Protein AF-A0A2A5M3K8-F1 (afdb_monomer_lite)

pLDDT: mean 77.98, std 19.23, range [29.77, 98.12]

Foldseek 3Di:
DDPPDPPDDDDDQDKDKDKDKDKDFDPDPLQAGKMKMKMKIKIFQPKDAADQDFDQPDPVRDGDRDDDPRRIHRQFMKMKIKIKMWHACGSVFRKIKMKMKMKMATDDRDDDQVVLVVCVVVQQHSSHDDRDIKMKMKMKMKGDPDPVDIDMDIDIDIDCNHPPPNDPGD

Secondary structure (DSSP, 8-state):
-----SSTT--S-PPEEEEEEEEE----TTS-EEEEEEEEEEEES-EEE-----EE-STT--EE--S-TT-EEE--EEEEEEEEEEEESGGGSSEEEEEEEEEEEEE-----HHHHHHHHHTT-TT-----SEEEEEEEEEEEESSSS-EEEEEEEEE-TT-TTTS----

Radius of gyration: 23.03 Å; chains: 1; bounding box: 47×40×70 Å

Sequence (170 aa):
GKVRDWMSDQKDADANLYYAAVEGELPIEGMGDNLILFNIAYLSDFALPLNNGPIALSPSGVGTTILDDDGVVNLGDLTIANLHFENYKAFGTNFNYFLSLGYSHGNNNQLSSTLSAILKSQGYGDGKFNEEDGYAVHVGGRYDFTKALKVGYEFFWGSRYWYTMSRPSI

Structure (mmCIF, N/CA/C/O backbone):
data_AF-A0A2A5M3K8-F1
#
_entry.id   AF-A0A2A5M3K8-F1
#
loop_
_atom_site.group_PDB
_atom_site.id
_atom_site.type_symbol
_atom_site.label_atom_id
_atom_site.label_alt_id
_atom_site.label_comp_id
_atom_site.label_asym_id
_atom_site.label_entity_id
_atom_site.label_seq_id
_atom_site.pdbx_PDB_ins_code
_atom_site.Cartn_x
_atom_site.Cartn_y
_atom_site.Cartn_z
_atom_site.occupancy
_atom_site.B_iso_or_equiv
_atom_site.auth_seq_id
_atom_site.auth_comp_id
_atom_site.auth_asym_id
_atom_site.auth_atom_id
_atom_site.pdbx_PDB_model_num
ATOM 1 N N . GLY A 1 1 ? 26.186 -27.704 6.741 1.00 35.50 1 GLY A N 1
ATOM 2 C CA . GLY A 1 1 ? 25.479 -27.320 5.508 1.00 35.50 1 GLY A CA 1
ATOM 3 C C . GLY A 1 1 ? 26.104 -26.047 5.000 1.00 35.50 1 GLY A C 1
ATOM 4 O O . GLY A 1 1 ? 26.231 -25.119 5.784 1.00 35.50 1 GLY A O 1
ATOM 5 N N . LYS A 1 2 ? 26.587 -26.032 3.756 1.00 29.77 2 LYS A N 1
ATOM 6 C CA . LYS A 1 2 ? 27.108 -24.810 3.135 1.00 29.77 2 LYS A CA 1
ATOM 7 C C . LYS A 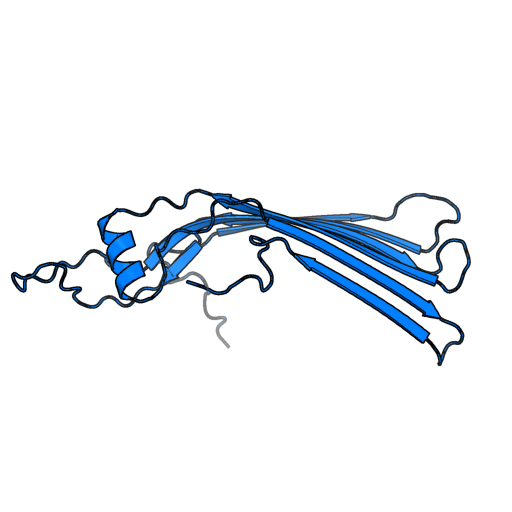1 2 ? 25.920 -23.911 2.807 1.00 29.77 2 LYS A C 1
ATOM 9 O O . LYS A 1 2 ? 25.039 -24.335 2.064 1.00 29.77 2 LYS A O 1
ATOM 14 N N . VAL A 1 3 ? 25.899 -22.713 3.383 1.00 41.31 3 VAL A N 1
ATOM 15 C CA . VAL A 1 3 ? 25.033 -21.624 2.925 1.00 41.31 3 VAL A CA 1
ATOM 16 C C . VAL A 1 3 ? 25.440 -21.352 1.481 1.00 41.31 3 VAL A C 1
ATOM 18 O O . VAL A 1 3 ? 26.608 -21.075 1.209 1.00 41.31 3 VAL A O 1
ATOM 21 N N . ARG A 1 4 ? 24.511 -21.595 0.556 1.00 40.31 4 ARG A N 1
ATOM 22 C CA . ARG A 1 4 ? 24.709 -21.361 -0.869 1.00 40.31 4 ARG A CA 1
ATOM 23 C C . ARG A 1 4 ? 24.618 -19.855 -1.066 1.00 40.31 4 ARG A C 1
ATOM 25 O O . ARG A 1 4 ? 23.592 -19.266 -0.743 1.00 40.31 4 ARG A O 1
ATOM 32 N N . ASP A 1 5 ? 25.731 -19.288 -1.495 1.00 41.31 5 ASP A N 1
ATOM 33 C CA . ASP A 1 5 ? 25.886 -17.908 -1.927 1.00 41.31 5 ASP A CA 1
ATOM 34 C C . ASP A 1 5 ? 24.723 -17.510 -2.853 1.00 41.31 5 ASP A C 1
ATOM 36 O O . ASP A 1 5 ? 24.440 -18.217 -3.823 1.00 41.31 5 ASP A O 1
ATOM 40 N N . TRP A 1 6 ? 23.994 -16.451 -2.500 1.00 50.53 6 TRP A N 1
ATOM 41 C CA . TRP A 1 6 ? 22.860 -15.939 -3.278 1.00 50.53 6 TRP A CA 1
ATOM 42 C C . TRP A 1 6 ? 23.293 -14.940 -4.359 1.00 50.53 6 TRP A C 1
ATOM 44 O O . TRP A 1 6 ? 22.431 -14.476 -5.094 1.00 50.53 6 TRP A O 1
ATOM 54 N N . MET A 1 7 ? 24.590 -14.615 -4.482 1.00 52.25 7 MET A N 1
ATOM 55 C CA . MET A 1 7 ? 25.068 -13.582 -5.417 1.00 52.25 7 MET A CA 1
ATOM 56 C C . MET A 1 7 ? 26.237 -14.023 -6.313 1.00 52.25 7 MET A C 1
ATOM 58 O O . MET A 1 7 ? 26.900 -13.185 -6.914 1.00 52.25 7 MET A O 1
ATOM 62 N N . SER A 1 8 ? 26.526 -15.324 -6.425 1.00 43.12 8 SER A N 1
ATOM 63 C CA . SER A 1 8 ? 27.780 -15.760 -7.067 1.00 43.12 8 SER A CA 1
ATOM 64 C C . SER A 1 8 ? 27.755 -15.894 -8.595 1.00 43.12 8 SER A C 1
ATOM 66 O O . SER A 1 8 ? 28.830 -16.081 -9.155 1.00 43.12 8 SER A O 1
ATOM 68 N N . ASP A 1 9 ? 26.609 -15.779 -9.273 1.00 51.16 9 ASP A N 1
ATOM 69 C CA . ASP A 1 9 ? 26.533 -15.900 -10.743 1.00 51.16 9 ASP A CA 1
ATOM 70 C C . ASP A 1 9 ? 25.655 -14.791 -11.377 1.00 51.16 9 ASP A C 1
ATOM 72 O O . ASP A 1 9 ? 24.953 -15.043 -12.353 1.00 51.16 9 ASP A O 1
ATOM 76 N N . GLN A 1 10 ? 25.652 -13.568 -10.820 1.00 51.03 10 GLN A N 1
ATOM 77 C CA . GLN A 1 10 ? 24.942 -12.426 -11.425 1.00 51.03 10 GLN A CA 1
ATOM 78 C C . GLN A 1 10 ? 25.619 -12.031 -12.745 1.00 51.03 10 GLN A C 1
ATOM 80 O O . GLN A 1 10 ? 26.712 -11.461 -12.749 1.00 51.03 10 GLN A O 1
ATOM 85 N N . LYS A 1 11 ? 24.972 -12.357 -13.864 1.00 52.22 11 LYS A N 1
ATOM 86 C CA . LYS A 1 11 ? 25.275 -11.817 -15.190 1.00 52.22 11 LYS A CA 1
ATOM 87 C C . LYS A 1 11 ? 24.054 -11.026 -15.662 1.00 52.22 11 LYS A C 1
ATOM 89 O O . LYS A 1 11 ? 23.051 -11.590 -16.077 1.00 52.22 11 LYS A O 1
ATOM 94 N N . ASP A 1 12 ? 24.137 -9.725 -15.410 1.00 54.84 12 ASP A N 1
ATOM 95 C CA . ASP A 1 12 ? 23.555 -8.632 -16.192 1.00 54.84 12 ASP A CA 1
ATOM 96 C C . ASP A 1 12 ? 22.026 -8.512 -16.377 1.00 54.84 12 ASP A C 1
ATOM 98 O O . ASP A 1 12 ? 21.594 -7.928 -17.369 1.00 54.84 12 ASP A O 1
ATOM 102 N N . ALA A 1 13 ? 21.190 -8.899 -15.395 1.00 55.91 13 ALA A N 1
ATOM 103 C CA . ALA A 1 13 ? 19.792 -8.425 -15.348 1.00 55.91 13 ALA A CA 1
ATOM 104 C C . ALA A 1 13 ? 19.062 -8.576 -13.993 1.00 55.91 13 ALA A C 1
ATOM 106 O O . ALA A 1 13 ? 18.004 -9.207 -13.908 1.00 55.91 13 ALA A O 1
ATOM 107 N N . ASP A 1 14 ? 19.600 -7.995 -12.923 1.00 65.31 14 ASP A N 1
ATOM 108 C CA . ASP A 1 14 ? 18.956 -8.042 -11.607 1.00 65.31 14 ASP A CA 1
ATOM 109 C C . ASP A 1 14 ? 18.170 -6.767 -11.288 1.00 65.31 14 ASP A C 1
ATOM 111 O O . ASP A 1 14 ? 18.664 -5.654 -11.462 1.00 65.31 14 ASP A O 1
ATOM 115 N N . ALA A 1 15 ? 16.954 -6.945 -10.766 1.00 75.12 15 ALA A N 1
ATOM 116 C CA . ALA A 1 15 ? 16.147 -5.850 -10.238 1.00 75.12 15 ALA A CA 1
ATOM 117 C C . ALA A 1 15 ? 16.677 -5.399 -8.868 1.00 75.12 15 ALA A C 1
ATOM 119 O O . ALA A 1 15 ? 16.963 -6.230 -7.999 1.00 75.12 15 ALA A O 1
ATOM 120 N N . ASN A 1 16 ? 16.735 -4.089 -8.625 1.00 83.56 16 ASN A N 1
ATOM 121 C CA . ASN A 1 16 ? 17.122 -3.539 -7.324 1.00 83.56 16 ASN A CA 1
ATOM 122 C C . ASN A 1 16 ? 15.884 -3.129 -6.529 1.00 83.56 16 ASN A C 1
ATOM 124 O O . ASN A 1 16 ? 15.039 -2.402 -7.039 1.00 83.56 16 ASN A O 1
ATOM 128 N N . LEU A 1 17 ? 15.790 -3.528 -5.257 1.00 87.38 17 LEU A N 1
ATOM 129 C CA . LEU A 1 17 ? 14.722 -3.093 -4.354 1.00 87.38 17 LEU A CA 1
ATOM 130 C C . LEU A 1 17 ? 15.276 -2.180 -3.259 1.00 87.38 17 LEU A C 1
ATOM 132 O O . LEU A 1 17 ? 16.060 -2.600 -2.410 1.00 87.38 17 LEU A O 1
ATOM 136 N N . TYR A 1 18 ? 14.782 -0.951 -3.231 1.00 91.38 18 TYR A N 1
ATOM 137 C CA . TYR A 1 18 ? 15.003 0.012 -2.165 1.00 91.38 18 TYR A CA 1
ATOM 138 C C . TYR A 1 18 ? 13.730 0.116 -1.337 1.00 91.38 18 TYR A C 1
ATOM 140 O O . TYR A 1 18 ? 12.649 0.319 -1.882 1.00 91.38 18 TYR A O 1
ATOM 148 N N . TYR A 1 19 ? 13.845 -0.013 -0.019 1.00 92.75 19 TYR A N 1
ATOM 149 C CA . TYR A 1 19 ? 12.701 0.025 0.885 1.00 92.75 19 TYR A CA 1
ATOM 150 C C . TYR A 1 19 ? 13.001 0.899 2.095 1.00 92.75 19 TYR A C 1
ATOM 152 O O . TYR A 1 19 ? 14.060 0.782 2.712 1.00 92.75 19 TYR A O 1
ATOM 160 N N . ALA A 1 20 ? 12.042 1.744 2.453 1.00 95.88 20 ALA A N 1
ATOM 161 C CA . ALA A 1 20 ? 12.062 2.507 3.686 1.00 95.88 20 ALA A C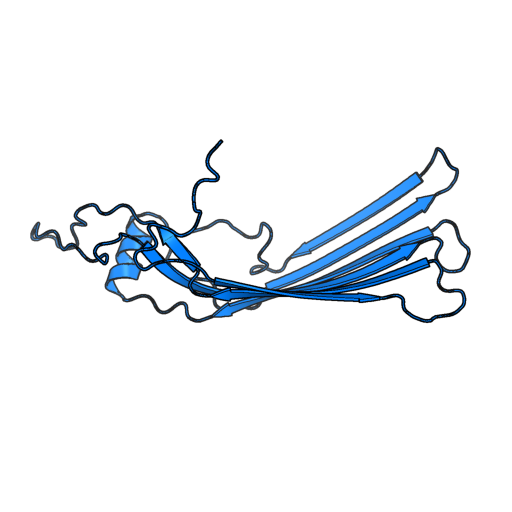A 1
ATOM 162 C C . ALA A 1 20 ? 10.681 2.467 4.334 1.00 95.88 20 ALA A C 1
ATOM 164 O O . ALA A 1 20 ? 9.655 2.537 3.656 1.00 95.88 20 ALA A O 1
ATOM 165 N N . ALA A 1 21 ? 10.662 2.388 5.660 1.00 96.00 21 ALA A N 1
ATOM 166 C CA . ALA A 1 21 ? 9.443 2.475 6.437 1.00 96.00 21 ALA A CA 1
ATOM 167 C C . ALA A 1 21 ? 9.685 3.234 7.733 1.00 96.00 21 ALA A C 1
ATOM 169 O O . ALA A 1 21 ? 10.768 3.175 8.317 1.00 96.00 21 ALA A O 1
ATOM 170 N N . VAL A 1 22 ? 8.653 3.939 8.168 1.00 97.38 22 VAL A N 1
ATOM 171 C CA . VAL A 1 22 ? 8.590 4.592 9.466 1.00 97.38 22 VAL A CA 1
ATOM 172 C C . VAL A 1 22 ? 7.226 4.316 10.065 1.00 97.38 22 VAL A C 1
ATOM 174 O O . VAL A 1 22 ? 6.204 4.429 9.388 1.00 97.38 22 VAL A O 1
ATOM 177 N N . GLU A 1 23 ? 7.220 3.964 11.339 1.00 96.38 23 GLU A N 1
ATOM 178 C CA . GLU A 1 23 ? 6.005 3.770 12.112 1.00 96.38 23 GLU A CA 1
ATOM 179 C C . GLU A 1 23 ? 6.058 4.593 13.391 1.00 96.38 23 GLU A C 1
ATOM 181 O O . GLU A 1 23 ? 7.133 4.953 13.881 1.00 96.38 23 GLU A O 1
ATOM 186 N N . GLY A 1 24 ? 4.888 4.917 13.917 1.00 95.88 24 GLY A N 1
ATOM 187 C CA . GLY A 1 24 ? 4.779 5.630 15.173 1.00 95.88 24 GLY A CA 1
ATOM 188 C C . GLY A 1 24 ? 3.347 5.732 15.653 1.00 95.88 24 GLY A C 1
ATOM 189 O O . GLY A 1 24 ? 2.397 5.424 14.939 1.00 95.88 24 GLY A O 1
ATOM 190 N N . GLU A 1 25 ? 3.206 6.199 16.880 1.00 96.12 25 GLU A N 1
ATOM 191 C CA . GLU A 1 25 ? 1.911 6.488 17.478 1.00 96.12 25 GLU A CA 1
ATOM 192 C C . GLU A 1 25 ? 1.637 7.991 17.360 1.00 96.12 25 GLU A C 1
ATOM 194 O O . GLU A 1 25 ? 2.527 8.823 17.569 1.00 96.12 25 GLU A O 1
ATOM 199 N N . LEU A 1 26 ? 0.403 8.366 17.029 1.00 92.25 26 LEU A N 1
ATOM 200 C CA . LEU A 1 26 ? -0.022 9.759 17.068 1.00 92.25 26 LEU A CA 1
ATOM 201 C C . LEU A 1 26 ? -0.332 10.146 18.522 1.00 92.25 26 LEU A C 1
ATOM 203 O O . LEU A 1 26 ? -1.148 9.476 19.166 1.00 92.25 26 LEU A O 1
ATOM 207 N N . PRO A 1 27 ? 0.248 11.246 19.040 1.00 90.25 27 PRO A N 1
ATOM 208 C CA . PRO A 1 27 ? 0.059 11.686 20.421 1.00 90.25 27 PRO A CA 1
ATOM 209 C C . PRO A 1 27 ? -1.285 12.416 20.591 1.00 90.25 27 PRO A C 1
ATOM 211 O O . PRO A 1 27 ? -1.334 13.594 20.942 1.00 90.25 27 PRO A O 1
ATOM 214 N N . ILE A 1 28 ? -2.390 11.728 20.293 1.00 90.75 28 ILE A N 1
ATOM 215 C CA . ILE A 1 28 ? -3.751 12.265 20.376 1.00 90.75 28 ILE A CA 1
ATOM 216 C C . ILE A 1 28 ? -4.438 11.644 21.590 1.00 90.75 28 ILE A C 1
ATOM 218 O O . ILE A 1 28 ? -4.834 10.476 21.582 1.00 90.75 28 ILE A O 1
ATOM 222 N N . GLU A 1 29 ? -4.579 12.445 22.646 1.00 89.31 29 GLU A N 1
ATOM 223 C CA . GLU A 1 29 ? -5.219 12.013 23.884 1.00 89.31 29 GLU A CA 1
ATOM 224 C C . GLU A 1 29 ? -6.662 11.556 23.628 1.00 89.31 29 GLU A C 1
ATOM 226 O O . GLU A 1 29 ? -7.437 12.206 22.925 1.00 89.31 29 GLU A O 1
ATOM 231 N N . GLY A 1 30 ? -7.020 10.404 24.194 1.00 87.62 30 GLY A N 1
ATOM 232 C CA . GLY A 1 30 ? -8.367 9.855 24.100 1.00 87.62 30 GLY A CA 1
ATOM 233 C C . GLY A 1 30 ? -8.720 9.210 22.759 1.00 87.62 30 GLY A C 1
ATOM 234 O O . GLY A 1 30 ? -9.804 8.653 22.666 1.00 87.62 30 GLY A O 1
ATOM 235 N N . MET A 1 31 ? -7.847 9.206 21.744 1.00 91.88 31 MET A N 1
ATOM 236 C CA . MET A 1 31 ? -8.141 8.544 20.461 1.00 91.88 31 MET A CA 1
ATOM 237 C C . MET A 1 31 ? -8.146 7.011 20.569 1.00 91.88 31 MET A C 1
ATOM 239 O O . MET A 1 31 ? -8.810 6.350 19.781 1.00 91.88 31 MET A O 1
ATOM 243 N N . GLY A 1 32 ? -7.467 6.440 21.563 1.00 92.69 32 GLY A N 1
ATOM 244 C CA . GLY A 1 32 ? -7.236 4.998 21.694 1.00 92.69 32 GLY A CA 1
ATOM 245 C C . GLY A 1 32 ? -5.832 4.603 21.232 1.00 92.69 32 GLY A C 1
ATOM 246 O O . GLY A 1 32 ? -5.056 5.453 20.785 1.00 92.69 32 GLY A O 1
ATOM 247 N N . ASP A 1 33 ? -5.517 3.314 21.343 1.00 95.44 33 ASP A N 1
ATOM 248 C CA . ASP A 1 33 ? -4.217 2.773 20.932 1.00 95.44 33 ASP A CA 1
ATOM 249 C C . ASP A 1 33 ? -4.138 2.887 19.403 1.00 95.44 33 ASP A C 1
ATOM 251 O O . ASP A 1 33 ? -5.051 2.440 18.707 1.00 95.44 33 ASP A O 1
ATOM 255 N N . ASN A 1 34 ? -3.127 3.559 18.858 1.00 96.19 34 ASN A N 1
ATOM 256 C CA . ASN A 1 34 ? -3.068 3.843 17.426 1.00 96.19 34 ASN A CA 1
ATOM 257 C C . ASN A 1 34 ? -1.664 3.673 16.865 1.00 96.19 34 ASN A C 1
ATOM 259 O O . ASN A 1 34 ? -0.688 3.913 17.566 1.00 96.19 34 ASN A O 1
ATOM 263 N N . LEU A 1 35 ? -1.595 3.308 15.590 1.00 96.31 35 LEU A N 1
ATOM 264 C CA . LEU A 1 35 ? -0.352 3.165 14.851 1.00 96.31 35 LEU A CA 1
ATOM 265 C C . LEU A 1 35 ? -0.533 3.787 13.470 1.00 96.31 35 LEU A C 1
ATOM 267 O O . LEU A 1 35 ? -1.490 3.483 12.759 1.00 96.31 35 LEU A O 1
ATOM 271 N N . ILE A 1 36 ? 0.399 4.653 13.090 1.00 97.25 36 ILE A N 1
ATOM 272 C CA . ILE A 1 36 ? 0.578 5.113 11.720 1.00 97.25 36 ILE A CA 1
ATOM 273 C C . ILE A 1 36 ? 1.855 4.487 11.167 1.00 97.25 36 ILE A C 1
ATOM 275 O O . ILE A 1 36 ? 2.893 4.494 11.822 1.00 97.25 36 ILE A O 1
ATOM 279 N N . LEU A 1 37 ? 1.779 3.947 9.959 1.00 96.88 37 LEU A N 1
ATOM 280 C CA . LEU A 1 37 ? 2.892 3.361 9.228 1.00 96.88 37 LEU A CA 1
ATOM 281 C C . LEU A 1 37 ? 2.938 4.004 7.848 1.00 96.88 37 LEU A C 1
ATOM 283 O O . LEU A 1 37 ? 1.970 3.951 7.093 1.00 96.88 37 LEU A O 1
ATOM 287 N N . PHE A 1 38 ? 4.081 4.570 7.494 1.00 97.56 38 PHE A N 1
ATOM 288 C CA . PHE A 1 38 ? 4.384 4.961 6.128 1.00 97.56 38 PHE A CA 1
ATOM 289 C C . PHE A 1 38 ? 5.495 4.065 5.598 1.00 97.56 38 PHE A C 1
ATOM 291 O O . PHE A 1 38 ? 6.525 3.902 6.249 1.00 97.56 38 PHE A O 1
ATOM 298 N N . ASN A 1 39 ? 5.304 3.495 4.414 1.00 94.88 39 ASN A N 1
ATOM 299 C CA . ASN A 1 39 ? 6.351 2.774 3.706 1.00 94.88 39 ASN A CA 1
ATOM 300 C C . ASN A 1 39 ? 6.434 3.215 2.251 1.00 94.88 39 ASN A C 1
ATOM 302 O O . ASN A 1 39 ? 5.440 3.615 1.646 1.00 94.88 39 ASN A O 1
ATOM 306 N N . ILE A 1 40 ? 7.638 3.123 1.702 1.00 95.81 40 ILE A N 1
ATOM 307 C CA . ILE A 1 40 ? 7.923 3.335 0.294 1.00 95.81 40 ILE A CA 1
ATOM 308 C C . ILE A 1 40 ? 8.890 2.256 -0.185 1.00 95.81 40 ILE A C 1
ATOM 310 O O . ILE A 1 40 ? 9.881 1.943 0.477 1.00 95.81 40 ILE A O 1
ATOM 314 N N . ALA A 1 41 ? 8.581 1.686 -1.339 1.00 93.06 41 ALA A N 1
ATOM 315 C CA . ALA A 1 41 ? 9.417 0.765 -2.075 1.00 93.06 41 ALA A CA 1
ATOM 316 C C . ALA A 1 41 ? 9.701 1.363 -3.455 1.00 93.06 41 ALA A C 1
ATOM 318 O O . ALA A 1 41 ? 8.787 1.849 -4.119 1.00 93.06 41 ALA A O 1
ATOM 319 N N . TYR A 1 42 ? 10.955 1.313 -3.881 1.00 91.31 42 TYR A N 1
ATOM 320 C CA . TYR A 1 42 ? 11.374 1.616 -5.240 1.00 91.31 42 TYR A CA 1
ATOM 321 C C . TYR A 1 42 ? 12.062 0.381 -5.807 1.00 91.31 42 TYR A C 1
ATOM 323 O O . TYR A 1 42 ? 13.046 -0.099 -5.248 1.00 91.31 42 TYR A O 1
ATOM 331 N N . LEU A 1 43 ? 11.502 -0.155 -6.880 1.00 87.56 43 LEU A N 1
ATOM 332 C CA . LEU A 1 43 ? 12.051 -1.255 -7.648 1.00 87.56 43 LEU A CA 1
ATOM 333 C C . LEU A 1 43 ? 12.665 -0.659 -8.913 1.00 87.56 43 LEU A C 1
ATOM 335 O O . LEU A 1 43 ? 11.931 -0.039 -9.679 1.00 87.56 43 LEU A O 1
ATOM 339 N N . SER A 1 44 ? 13.969 -0.823 -9.123 1.00 86.50 44 SER A N 1
ATOM 340 C CA . SER A 1 44 ? 14.604 -0.487 -10.398 1.00 86.50 44 SER A CA 1
ATOM 341 C C . SER A 1 44 ? 14.878 -1.735 -11.213 1.00 86.50 44 SER A C 1
ATOM 343 O O . SER A 1 44 ? 15.084 -2.814 -10.652 1.00 86.50 44 SER A O 1
ATOM 345 N N . ASP A 1 45 ? 14.914 -1.559 -12.527 1.00 79.50 45 ASP A N 1
ATOM 346 C CA . ASP A 1 45 ? 15.333 -2.583 -13.477 1.00 79.50 45 ASP A CA 1
ATOM 347 C C . ASP A 1 45 ? 14.494 -3.863 -13.383 1.00 79.50 45 ASP A C 1
ATOM 349 O O . ASP A 1 45 ? 15.020 -4.971 -13.264 1.00 79.50 45 ASP A O 1
ATOM 353 N N . PHE A 1 46 ? 13.163 -3.720 -13.394 1.00 78.31 46 PHE A N 1
ATOM 354 C CA . PHE A 1 46 ? 12.256 -4.855 -13.275 1.00 78.31 46 PHE A CA 1
ATOM 355 C C . PHE A 1 46 ? 12.452 -5.832 -14.440 1.00 78.31 46 PHE A C 1
ATOM 357 O O . PHE A 1 46 ? 11.972 -5.632 -15.556 1.00 78.31 46 PHE A O 1
ATOM 364 N N . ALA A 1 47 ? 13.178 -6.903 -14.148 1.00 74.69 47 ALA A N 1
ATOM 365 C CA . ALA A 1 47 ? 13.622 -7.896 -15.100 1.00 74.69 47 ALA A CA 1
ATOM 366 C C . ALA A 1 47 ? 12.528 -8.925 -15.418 1.00 74.69 47 ALA A C 1
ATOM 368 O O . ALA A 1 47 ? 12.009 -9.609 -14.531 1.00 74.69 47 ALA A O 1
ATOM 369 N N . LEU A 1 48 ? 12.225 -9.090 -16.706 1.00 70.88 48 LEU A N 1
ATOM 370 C CA . LEU A 1 48 ? 11.414 -10.186 -17.224 1.00 70.88 48 LEU A CA 1
ATOM 371 C C . LEU A 1 48 ? 12.302 -11.152 -18.018 1.00 70.88 48 LEU A C 1
ATOM 373 O O . LEU A 1 48 ? 12.838 -10.759 -19.059 1.00 70.88 48 LEU A O 1
ATOM 377 N N . PRO A 1 49 ? 12.443 -12.417 -17.582 1.00 67.25 49 PRO A N 1
ATOM 378 C CA . PRO A 1 49 ? 13.114 -13.425 -18.386 1.00 67.25 49 PRO A CA 1
ATOM 379 C C . PRO A 1 49 ? 12.257 -13.754 -19.611 1.00 67.25 49 PRO A C 1
ATOM 381 O O . PRO A 1 49 ? 11.079 -14.101 -19.489 1.00 67.25 49 PRO A O 1
ATOM 384 N N . LEU A 1 50 ? 12.856 -13.676 -20.794 1.00 63.72 50 LEU A N 1
ATOM 385 C CA . LEU A 1 50 ? 12.252 -14.099 -22.050 1.00 63.72 50 LEU A CA 1
ATOM 386 C C . LEU A 1 50 ? 12.999 -15.320 -22.579 1.00 63.72 50 LEU A C 1
ATOM 388 O O . LEU A 1 50 ? 14.209 -15.460 -22.437 1.00 63.72 50 LEU A O 1
ATOM 392 N N . ASN A 1 51 ? 12.271 -16.245 -23.199 1.00 59.69 51 ASN A N 1
ATOM 393 C CA . ASN A 1 51 ? 12.908 -17.425 -23.768 1.00 59.69 51 ASN A CA 1
ATOM 394 C C . ASN A 1 51 ? 13.737 -17.025 -25.004 1.00 59.69 51 ASN A C 1
ATOM 396 O O . ASN A 1 51 ? 13.174 -16.550 -25.996 1.00 59.69 51 ASN A O 1
ATOM 400 N N . ASN A 1 52 ? 15.055 -17.247 -24.950 1.00 54.38 52 ASN A N 1
ATOM 401 C CA . ASN A 1 52 ? 16.007 -17.048 -26.048 1.00 54.38 52 ASN A CA 1
ATOM 402 C C . ASN A 1 52 ? 15.794 -18.091 -27.160 1.00 54.38 52 ASN A C 1
ATOM 404 O O . ASN A 1 52 ? 16.567 -19.033 -27.330 1.00 54.38 52 ASN A O 1
ATOM 408 N N . GLY A 1 53 ? 14.718 -17.936 -27.929 1.00 56.34 53 GLY A N 1
ATOM 409 C CA . GLY A 1 53 ? 14.487 -18.662 -29.177 1.00 56.34 53 GLY A CA 1
ATOM 410 C C . GLY A 1 53 ? 14.731 -17.767 -30.397 1.00 56.34 53 GLY A C 1
ATOM 411 O O . GLY A 1 53 ? 14.547 -16.554 -30.301 1.00 56.34 53 GLY A O 1
ATOM 412 N N . PRO A 1 54 ? 15.110 -18.314 -31.567 1.00 54.41 54 PRO A N 1
ATOM 413 C CA . PRO A 1 54 ? 15.146 -17.538 -32.802 1.00 54.41 54 PRO A CA 1
ATOM 414 C C . PRO A 1 54 ? 13.744 -17.004 -33.108 1.00 54.41 54 PRO A C 1
ATOM 416 O O . PRO A 1 54 ? 12.816 -17.773 -33.364 1.00 54.41 54 PRO A O 1
ATOM 419 N N . ILE A 1 55 ? 13.586 -15.680 -33.087 1.00 55.66 55 ILE A N 1
ATOM 420 C CA . ILE A 1 55 ? 12.318 -15.033 -33.419 1.00 55.66 55 ILE A CA 1
ATOM 421 C C . ILE A 1 55 ? 12.374 -14.626 -34.890 1.00 55.66 55 ILE A C 1
ATOM 423 O O . ILE A 1 55 ? 13.188 -13.799 -35.305 1.00 55.66 55 ILE A O 1
ATOM 427 N N . ALA A 1 56 ? 11.531 -15.255 -35.707 1.00 53.78 56 ALA A N 1
ATOM 428 C CA . ALA A 1 56 ? 11.419 -14.948 -37.127 1.00 53.78 56 ALA A CA 1
ATOM 429 C C . ALA A 1 56 ? 10.632 -13.641 -37.310 1.00 53.78 56 ALA A C 1
ATOM 431 O O . ALA A 1 56 ? 9.406 -13.629 -37.243 1.00 53.78 56 ALA A O 1
ATOM 432 N N . LEU A 1 57 ? 11.338 -12.534 -37.541 1.00 54.62 57 LEU A N 1
ATOM 433 C CA . LEU A 1 57 ? 10.743 -11.197 -37.685 1.00 54.62 57 LEU A CA 1
ATOM 434 C C . LEU A 1 57 ? 10.538 -10.759 -39.145 1.00 54.62 57 LEU A C 1
ATOM 436 O O . LEU A 1 57 ? 10.241 -9.597 -39.410 1.00 54.62 57 LEU A O 1
ATOM 440 N N . SER A 1 58 ? 10.691 -11.664 -40.118 1.00 51.25 58 SER A N 1
ATOM 441 C CA . SER A 1 58 ? 10.603 -11.323 -41.542 1.00 51.25 58 SER A CA 1
ATOM 442 C C . SER A 1 58 ? 9.919 -12.420 -42.370 1.00 51.25 58 SER A C 1
ATOM 444 O O . SER A 1 58 ? 10.197 -13.599 -42.139 1.00 51.25 58 SER A O 1
ATOM 446 N N . PRO A 1 59 ? 9.122 -12.073 -43.409 1.00 52.62 59 PRO A N 1
ATOM 447 C CA . PRO A 1 59 ? 8.619 -13.042 -44.396 1.00 52.62 59 PRO A CA 1
ATOM 448 C C . PRO A 1 59 ? 9.745 -13.753 -45.175 1.00 52.62 59 PRO A C 1
ATOM 450 O O . PRO A 1 59 ? 9.494 -14.721 -45.884 1.00 52.62 59 PRO A O 1
ATOM 453 N N . SER A 1 60 ? 10.987 -13.286 -45.022 1.00 58.28 60 SER A N 1
ATOM 454 C CA . SER A 1 60 ? 12.202 -13.805 -45.660 1.00 58.28 60 SER A CA 1
ATOM 455 C C . SER A 1 60 ? 12.862 -14.977 -44.914 1.00 58.28 60 SER A C 1
ATOM 457 O O . SER A 1 60 ? 13.891 -15.467 -45.368 1.00 58.28 60 SER A O 1
ATOM 459 N N . GLY A 1 61 ? 12.342 -15.404 -43.754 1.00 52.88 61 GLY A N 1
ATOM 460 C CA . GLY A 1 61 ? 12.879 -16.553 -43.005 1.00 52.88 61 GLY A CA 1
ATOM 461 C C . GLY A 1 61 ? 14.230 -16.330 -42.307 1.00 52.88 61 GLY A C 1
ATOM 462 O O . GLY A 1 61 ? 14.811 -17.282 -41.792 1.00 52.88 61 GLY A O 1
ATOM 463 N N . VAL A 1 62 ? 14.736 -15.094 -42.257 1.00 52.75 62 VAL A N 1
ATOM 464 C CA . VAL A 1 62 ? 15.948 -14.755 -41.496 1.00 52.75 62 VAL A CA 1
ATOM 465 C C . VAL A 1 62 ? 15.557 -14.525 -40.035 1.00 52.75 62 VAL A C 1
ATOM 467 O O . VAL A 1 62 ? 14.875 -13.550 -39.718 1.00 52.75 62 VAL A O 1
ATOM 470 N N . GLY A 1 63 ? 15.950 -15.448 -39.156 1.00 55.34 63 GLY A N 1
ATOM 471 C CA . GLY A 1 63 ? 15.820 -15.290 -37.709 1.00 55.34 63 GLY A CA 1
ATOM 472 C C . GLY A 1 63 ? 16.878 -14.322 -37.187 1.00 55.34 63 GLY A C 1
ATOM 473 O O . GLY A 1 63 ? 18.063 -14.492 -37.462 1.00 55.34 63 GLY A O 1
ATOM 474 N N . THR A 1 64 ? 16.452 -13.303 -36.451 1.00 54.44 64 THR A N 1
ATOM 475 C CA . THR A 1 64 ? 17.346 -12.375 -35.751 1.00 54.44 64 THR A CA 1
ATOM 476 C C . THR A 1 64 ? 17.302 -12.697 -34.264 1.00 54.44 64 THR A C 1
ATOM 478 O O . THR A 1 64 ? 16.222 -12.686 -33.672 1.00 54.44 64 THR A O 1
ATOM 481 N N . THR A 1 65 ? 18.454 -12.979 -33.657 1.00 54.50 65 THR A N 1
ATOM 482 C CA . THR A 1 65 ? 18.600 -12.995 -32.195 1.00 54.50 65 THR A CA 1
ATOM 483 C C . THR A 1 65 ? 18.656 -11.544 -31.732 1.00 54.50 65 THR A C 1
ATOM 485 O O . THR A 1 65 ? 19.510 -10.794 -32.196 1.00 54.50 65 THR A O 1
ATOM 488 N N . ILE A 1 66 ? 17.689 -11.119 -30.918 1.00 55.16 66 ILE A N 1
ATOM 489 C CA . ILE A 1 66 ? 17.517 -9.704 -30.525 1.00 55.16 66 ILE A CA 1
ATOM 490 C C . ILE A 1 66 ? 17.689 -9.490 -29.024 1.00 55.16 66 ILE A C 1
ATOM 492 O O . ILE A 1 66 ? 17.893 -8.362 -28.587 1.00 55.16 66 ILE A O 1
ATOM 496 N N . LEU A 1 67 ? 17.621 -10.563 -28.244 1.00 57.34 67 LEU A N 1
ATOM 497 C CA . LEU A 1 67 ? 17.879 -10.504 -26.816 1.00 57.34 67 LEU A CA 1
ATOM 498 C C . LEU A 1 67 ? 19.395 -10.496 -26.591 1.00 57.34 67 LEU A C 1
ATOM 500 O O . LEU A 1 67 ? 20.127 -11.154 -27.337 1.00 57.34 67 LEU A O 1
ATOM 504 N N . ASP A 1 68 ? 19.834 -9.714 -25.604 1.00 50.97 68 ASP A N 1
ATOM 505 C CA . ASP A 1 68 ? 21.196 -9.773 -25.069 1.00 50.97 68 ASP A CA 1
ATOM 506 C C . ASP A 1 68 ? 21.505 -11.213 -24.607 1.00 50.97 68 ASP A C 1
ATOM 508 O O . ASP A 1 68 ? 20.574 -12.002 -24.393 1.00 50.97 68 ASP A O 1
ATOM 512 N N . ASP A 1 69 ? 22.785 -11.570 -24.490 1.00 51.44 69 ASP A N 1
ATOM 513 C CA . ASP A 1 69 ? 23.280 -12.954 -24.305 1.00 51.44 69 ASP A CA 1
ATOM 514 C C . ASP A 1 69 ? 22.596 -13.690 -23.121 1.00 51.44 69 ASP A C 1
ATOM 516 O O . ASP A 1 69 ? 22.471 -14.916 -23.121 1.00 51.44 69 ASP A O 1
ATOM 520 N N . ASP A 1 70 ? 22.027 -12.934 -22.173 1.00 56.59 70 ASP A N 1
ATOM 521 C CA . ASP A 1 70 ? 21.407 -13.427 -20.940 1.00 56.59 70 ASP A CA 1
ATOM 522 C C . ASP A 1 70 ? 19.869 -13.595 -20.982 1.00 56.59 70 ASP A C 1
ATOM 524 O O . ASP A 1 70 ? 19.285 -14.179 -20.070 1.00 56.59 70 ASP A O 1
ATOM 528 N N . GLY A 1 71 ? 19.181 -13.161 -22.049 1.00 61.59 71 GLY A N 1
ATOM 529 C CA . GLY A 1 71 ? 17.746 -13.446 -22.248 1.00 61.59 71 GLY A CA 1
ATOM 530 C C . GLY A 1 71 ? 16.783 -12.756 -21.278 1.00 61.59 71 GLY A C 1
ATOM 531 O O . GLY A 1 71 ? 15.666 -13.227 -21.055 1.00 61.59 71 GLY A O 1
ATOM 532 N N . VAL A 1 72 ? 17.188 -11.626 -20.706 1.00 66.25 72 VAL A N 1
ATOM 533 C CA . VAL A 1 72 ? 16.370 -10.849 -19.774 1.00 66.25 72 VAL A CA 1
ATOM 534 C C . VAL A 1 72 ? 16.138 -9.443 -20.314 1.00 66.25 72 VAL A C 1
ATOM 536 O O . VAL A 1 72 ? 16.991 -8.859 -20.978 1.00 66.25 72 VAL A O 1
ATOM 539 N N . VAL A 1 73 ? 14.947 -8.907 -20.056 1.00 70.38 73 VAL A N 1
ATOM 540 C CA . VAL A 1 73 ? 14.539 -7.569 -20.483 1.00 70.38 73 VAL A CA 1
ATOM 541 C C . VAL A 1 73 ? 14.153 -6.740 -19.274 1.00 70.38 73 VAL A C 1
ATOM 543 O O . VAL A 1 73 ? 13.315 -7.162 -18.480 1.00 70.38 73 VAL A O 1
ATOM 546 N N . ASN A 1 74 ? 14.715 -5.538 -19.177 1.00 77.12 74 ASN A N 1
ATOM 547 C CA . ASN A 1 74 ? 14.245 -4.526 -18.243 1.00 77.12 74 ASN A CA 1
ATOM 548 C C . ASN A 1 74 ? 12.909 -3.952 -18.738 1.00 77.12 74 ASN A C 1
ATOM 550 O O . ASN A 1 74 ? 12.829 -3.398 -19.837 1.00 77.12 74 ASN A O 1
ATOM 554 N N . LEU A 1 75 ? 11.858 -4.117 -17.940 1.00 74.88 75 LEU A N 1
ATOM 555 C CA . LEU A 1 75 ? 10.534 -3.583 -18.229 1.00 74.88 75 LEU A CA 1
ATOM 556 C C . LEU A 1 75 ? 10.362 -2.143 -17.736 1.00 74.88 75 LEU A C 1
ATOM 558 O O . LEU A 1 75 ? 9.520 -1.433 -18.281 1.00 74.88 75 LEU A O 1
ATOM 562 N N . GLY A 1 76 ? 11.150 -1.711 -16.756 1.00 79.94 76 GLY A N 1
ATOM 563 C CA . GLY A 1 76 ? 11.109 -0.380 -16.164 1.00 79.94 76 GLY A CA 1
ATOM 564 C C . GLY A 1 76 ? 11.222 -0.417 -14.644 1.00 79.94 76 GLY A C 1
ATOM 565 O O . GLY A 1 76 ? 11.551 -1.436 -14.037 1.00 79.94 76 GLY A O 1
ATOM 566 N N . ASP A 1 77 ? 10.905 0.713 -14.034 1.00 86.56 77 ASP A N 1
ATOM 567 C CA . ASP A 1 77 ? 10.998 0.948 -12.602 1.00 86.56 77 ASP A CA 1
ATOM 568 C C . ASP A 1 77 ? 9.588 1.083 -11.997 1.00 86.56 77 ASP A C 1
ATOM 570 O O . ASP A 1 77 ? 8.632 1.457 -12.683 1.00 86.56 77 ASP A O 1
ATOM 574 N N . LEU A 1 78 ? 9.439 0.779 -10.705 1.00 87.31 78 LEU A N 1
ATOM 575 C CA . LEU A 1 78 ? 8.178 0.878 -9.971 1.00 87.31 78 LEU A CA 1
ATOM 576 C C . LEU A 1 78 ? 8.391 1.507 -8.599 1.00 87.31 78 LEU A C 1
ATOM 578 O O . LEU A 1 78 ? 9.083 0.960 -7.744 1.00 87.31 78 LEU A O 1
ATOM 582 N N . THR A 1 79 ? 7.698 2.609 -8.342 1.00 92.00 79 THR A N 1
ATOM 583 C CA . THR A 1 79 ? 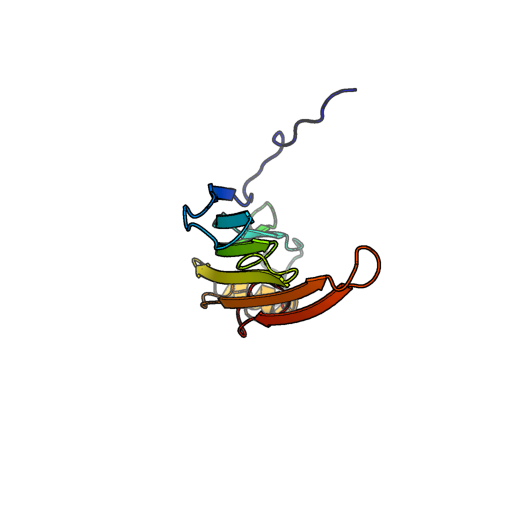7.539 3.156 -6.993 1.00 92.00 79 THR A CA 1
ATOM 584 C C . THR A 1 79 ? 6.207 2.706 -6.412 1.00 92.00 79 THR A C 1
ATOM 586 O O . THR A 1 79 ? 5.181 2.816 -7.078 1.00 92.00 79 THR A O 1
ATOM 589 N N . ILE A 1 80 ? 6.194 2.251 -5.159 1.00 92.38 80 ILE A N 1
ATOM 590 C CA . ILE A 1 80 ? 4.982 2.008 -4.370 1.00 92.38 80 ILE A CA 1
ATOM 591 C C . ILE A 1 80 ? 5.140 2.716 -3.031 1.00 92.38 80 ILE A C 1
ATOM 593 O O . ILE A 1 80 ? 6.119 2.490 -2.330 1.00 92.38 80 ILE A O 1
ATOM 597 N N . ALA A 1 81 ? 4.167 3.530 -2.646 1.00 95.44 81 ALA A N 1
ATOM 598 C CA . ALA A 1 81 ? 4.091 4.137 -1.326 1.00 95.44 81 ALA A CA 1
ATOM 599 C C . ALA A 1 81 ? 2.767 3.768 -0.658 1.00 95.44 81 ALA A C 1
ATOM 601 O O . ALA A 1 81 ? 1.717 3.790 -1.298 1.00 95.44 81 ALA A O 1
ATOM 602 N N . ASN A 1 82 ? 2.804 3.459 0.635 1.00 95.94 82 ASN A N 1
ATOM 603 C CA . ASN A 1 82 ? 1.611 3.185 1.421 1.00 95.94 82 ASN A CA 1
ATOM 604 C C . ASN A 1 82 ? 1.630 3.993 2.711 1.00 95.94 82 ASN A C 1
ATOM 606 O O . ASN A 1 82 ? 2.637 4.050 3.415 1.00 95.94 82 ASN A O 1
ATOM 610 N N . LEU A 1 83 ? 0.477 4.562 3.035 1.00 97.44 83 LEU A N 1
ATOM 611 C CA . LEU A 1 83 ? 0.176 5.132 4.333 1.00 97.44 83 LEU A CA 1
ATOM 612 C C . LEU A 1 83 ? -0.905 4.275 4.978 1.00 97.44 83 LEU A C 1
ATOM 614 O O . LEU A 1 83 ? -1.993 4.140 4.427 1.00 97.44 83 LEU A O 1
ATOM 618 N N . HIS A 1 84 ? -0.617 3.706 6.136 1.00 97.94 84 HIS A N 1
ATOM 619 C CA . HIS A 1 84 ? -1.539 2.894 6.908 1.00 97.94 84 HIS A CA 1
ATOM 620 C C . HIS A 1 84 ? -1.747 3.522 8.278 1.00 97.94 84 HIS A C 1
ATOM 622 O O . HIS A 1 84 ? -0.807 4.009 8.899 1.00 97.94 84 HIS A O 1
ATOM 628 N N . PHE A 1 85 ? -2.983 3.509 8.741 1.00 97.75 85 PHE A N 1
ATOM 629 C CA . PHE A 1 85 ? -3.369 3.945 10.063 1.00 97.75 85 PHE A CA 1
ATOM 630 C C . PHE A 1 85 ? -4.323 2.921 10.656 1.00 97.75 85 PHE A C 1
ATOM 632 O O . PHE A 1 85 ? -5.296 2.536 10.010 1.00 97.75 85 PHE A O 1
ATOM 639 N N . GLU A 1 86 ? -4.085 2.540 11.899 1.00 96.94 86 GLU A N 1
ATOM 640 C CA . GLU A 1 86 ? -4.984 1.710 12.685 1.00 96.94 86 GLU A CA 1
ATOM 641 C C . GLU A 1 86 ? -5.244 2.349 14.043 1.00 96.94 86 GLU A C 1
ATOM 643 O O . GLU A 1 86 ? -4.391 3.019 14.627 1.00 96.94 86 GLU A O 1
ATOM 648 N N . ASN A 1 87 ? -6.453 2.142 14.549 1.00 97.25 87 ASN A N 1
ATOM 649 C CA . ASN A 1 87 ? -6.849 2.606 15.860 1.00 97.25 87 ASN A CA 1
ATOM 650 C C . ASN A 1 87 ? -7.741 1.575 16.543 1.00 97.25 87 ASN A C 1
ATOM 652 O O . ASN A 1 87 ? -8.758 1.126 16.007 1.00 97.25 87 ASN A O 1
ATOM 656 N N . TYR A 1 88 ? -7.344 1.221 17.755 1.00 96.12 88 TYR A N 1
ATOM 657 C CA . TYR A 1 88 ? -7.998 0.260 18.614 1.00 96.12 88 TYR A CA 1
ATOM 658 C C . TYR A 1 88 ? -8.663 0.972 19.779 1.00 96.12 88 TYR A C 1
ATOM 660 O O . TYR A 1 88 ? -8.132 1.929 20.345 1.00 96.12 88 TYR A O 1
ATOM 668 N N . LYS A 1 89 ? -9.832 0.460 20.166 1.00 94.81 89 LYS A N 1
ATOM 669 C CA . LYS A 1 89 ? -10.673 1.046 21.218 1.00 94.81 89 LYS A CA 1
ATOM 670 C C . LYS A 1 89 ? -10.906 2.548 21.014 1.00 94.81 89 LYS A C 1
ATOM 672 O O . LYS A 1 89 ? -10.747 3.353 21.937 1.00 94.81 89 LYS A O 1
ATOM 677 N N . ALA A 1 90 ? -11.264 2.907 19.785 1.00 94.12 90 ALA A N 1
ATOM 678 C CA . ALA A 1 90 ? -11.413 4.280 19.336 1.00 94.12 90 ALA A CA 1
ATOM 679 C C . ALA A 1 90 ? -12.278 5.080 20.313 1.00 94.12 90 ALA A C 1
ATOM 681 O O . ALA A 1 90 ? -13.414 4.685 20.598 1.00 94.12 90 ALA A O 1
ATOM 682 N N . PHE A 1 91 ? -11.752 6.183 20.842 1.00 92.88 91 PHE A N 1
ATOM 683 C CA . PHE A 1 91 ? -12.482 7.074 21.754 1.00 92.88 91 PHE A CA 1
ATOM 684 C C . PHE A 1 91 ? -13.053 6.388 23.008 1.00 92.88 91 PHE A C 1
ATOM 686 O O . PHE A 1 91 ? -14.135 6.731 23.482 1.00 92.88 91 PHE A O 1
ATOM 693 N N . GLY A 1 92 ? -12.350 5.378 23.535 1.00 91.81 92 GLY A N 1
ATOM 694 C CA . GLY A 1 9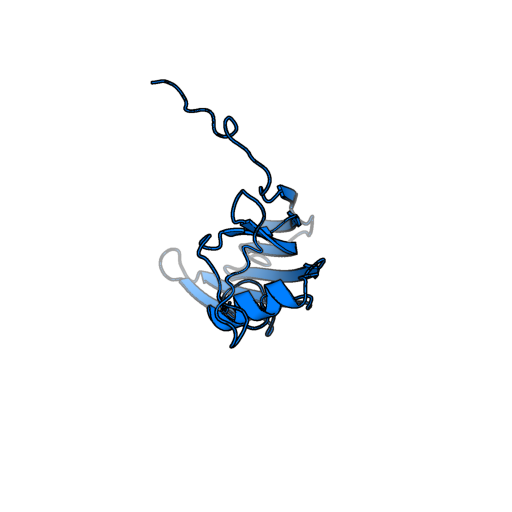2 ? -12.784 4.610 24.708 1.00 91.81 92 GLY A CA 1
ATOM 695 C C . GLY A 1 92 ? -13.934 3.636 24.429 1.00 91.81 92 GLY A C 1
ATOM 696 O O . GLY A 1 92 ? -14.524 3.089 25.362 1.00 91.81 92 GLY A O 1
ATOM 697 N N . THR A 1 93 ? -14.271 3.415 23.158 1.00 94.69 93 THR A N 1
ATOM 698 C CA . THR A 1 93 ? -15.291 2.449 22.734 1.00 94.69 93 THR A CA 1
ATOM 699 C C . THR A 1 93 ? -14.673 1.079 22.441 1.00 94.69 93 THR A C 1
ATOM 701 O O . THR A 1 93 ? -13.461 0.903 22.499 1.00 94.69 93 THR A O 1
ATOM 704 N N . ASN A 1 94 ? -15.496 0.092 22.075 1.00 96.19 94 ASN A N 1
ATOM 705 C CA . ASN A 1 94 ? -15.024 -1.200 21.560 1.00 96.19 94 ASN A CA 1
ATOM 706 C C . ASN A 1 94 ? -14.876 -1.219 20.027 1.00 96.19 94 ASN A C 1
ATOM 708 O O . ASN A 1 94 ? -14.813 -2.292 19.418 1.00 96.19 94 ASN A O 1
ATOM 712 N N . PHE A 1 95 ? -14.880 -0.047 19.391 1.00 97.25 95 PHE A N 1
ATOM 713 C CA . PHE A 1 95 ? -14.692 0.083 17.955 1.00 97.25 95 PHE A CA 1
ATOM 714 C C . PHE A 1 95 ? -13.203 0.120 17.614 1.00 97.25 95 PHE A C 1
ATOM 716 O O . PHE A 1 95 ? -12.422 0.814 18.259 1.00 97.25 95 PHE A O 1
ATOM 723 N N . ASN A 1 96 ? -12.819 -0.631 16.591 1.00 97.50 96 ASN A N 1
ATOM 724 C CA . ASN A 1 96 ? -11.484 -0.633 16.016 1.00 97.50 96 ASN A CA 1
ATOM 725 C C . ASN A 1 96 ? -11.632 -0.333 14.530 1.00 97.50 96 ASN A C 1
ATOM 727 O O . ASN A 1 96 ? -12.563 -0.843 13.904 1.00 97.50 96 ASN A O 1
ATOM 731 N N . TYR A 1 97 ? -10.738 0.458 13.958 1.00 97.50 97 TYR A N 1
ATOM 732 C CA . TYR A 1 97 ? -10.754 0.728 12.528 1.00 97.50 97 TYR A CA 1
ATOM 733 C C . TYR A 1 97 ? -9.349 0.877 11.982 1.00 97.50 97 TYR A C 1
ATOM 735 O O . TYR A 1 97 ? -8.406 1.159 12.717 1.00 97.50 97 TYR A O 1
ATOM 743 N N . PHE A 1 98 ? -9.237 0.701 10.675 1.00 97.88 98 PHE A N 1
ATOM 744 C CA . PHE A 1 98 ? -8.022 0.997 9.946 1.00 97.88 98 PHE A CA 1
ATOM 745 C C . PHE A 1 98 ? -8.348 1.700 8.631 1.00 97.88 98 PHE A C 1
ATOM 747 O O . PHE A 1 98 ? -9.437 1.549 8.070 1.00 97.88 98 PHE A O 1
ATOM 754 N N . LEU A 1 99 ? -7.376 2.455 8.136 1.00 97.50 99 LEU A N 1
ATOM 755 C CA . LEU A 1 99 ? -7.372 3.097 6.833 1.00 97.50 99 LEU A CA 1
ATOM 756 C C . LEU A 1 99 ? -5.989 2.914 6.214 1.00 97.50 99 LEU A C 1
ATOM 758 O O . LEU A 1 99 ? -4.979 3.218 6.834 1.00 97.50 99 LEU A O 1
ATOM 762 N N . SER A 1 100 ? -5.951 2.465 4.969 1.00 97.44 100 SER A N 1
ATOM 763 C CA . SER A 1 100 ? -4.738 2.374 4.164 1.00 97.44 100 SER A CA 1
ATOM 764 C C . SER A 1 100 ? -4.951 3.113 2.858 1.00 97.44 100 SER A C 1
ATOM 766 O O . SER A 1 100 ? -5.961 2.903 2.186 1.00 97.44 100 SER A O 1
ATOM 768 N N . LEU A 1 101 ? -3.988 3.945 2.496 1.00 96.75 101 LEU A N 1
ATOM 769 C CA . LEU A 1 101 ? -3.897 4.620 1.214 1.00 96.75 101 LEU A CA 1
ATOM 770 C C . LEU A 1 101 ? -2.641 4.122 0.512 1.00 96.75 101 LEU A C 1
ATOM 772 O O . LEU A 1 101 ? -1.572 4.067 1.117 1.00 96.75 101 LEU A O 1
ATOM 776 N N . GLY A 1 102 ? -2.784 3.766 -0.754 1.00 95.31 102 GLY A N 1
ATOM 777 C CA . GLY A 1 102 ? -1.700 3.298 -1.599 1.00 95.31 102 GLY A CA 1
ATOM 778 C C . GLY A 1 102 ? -1.520 4.207 -2.806 1.00 95.31 102 GLY A C 1
ATOM 779 O O . GLY A 1 102 ? -2.503 4.669 -3.387 1.00 95.31 102 GLY A O 1
ATOM 780 N N . TYR A 1 103 ? -0.269 4.433 -3.188 1.00 93.94 103 TYR A N 1
ATOM 781 C CA . TYR A 1 103 ? 0.142 5.058 -4.440 1.00 93.94 103 TYR A CA 1
ATOM 782 C C . TYR A 1 103 ? 1.176 4.175 -5.138 1.00 93.94 103 TYR A C 1
ATOM 784 O O . TYR A 1 103 ? 2.048 3.610 -4.481 1.00 93.94 103 TYR A O 1
ATOM 792 N N . SER A 1 104 ? 1.084 4.047 -6.456 1.00 92.19 104 SER A N 1
ATOM 793 C CA . SER A 1 104 ? 2.093 3.378 -7.266 1.00 92.19 104 SER A CA 1
ATOM 794 C C . SER A 1 104 ? 2.324 4.127 -8.568 1.00 92.19 104 SER A C 1
ATOM 796 O O . SER A 1 104 ? 1.369 4.622 -9.153 1.00 92.19 104 SER A O 1
ATOM 798 N N . HIS A 1 105 ? 3.561 4.164 -9.047 1.00 90.06 105 HIS A N 1
ATOM 799 C CA . HIS A 1 105 ? 3.913 4.782 -10.321 1.00 90.06 105 HIS A CA 1
ATOM 800 C C . HIS A 1 105 ? 5.013 3.976 -10.992 1.00 90.06 105 HIS A C 1
ATOM 802 O O . HIS A 1 105 ? 6.035 3.698 -10.359 1.00 90.06 105 HIS A O 1
ATOM 808 N N . GLY A 1 106 ? 4.789 3.594 -12.246 1.00 86.69 106 GLY A N 1
ATOM 809 C CA . GLY A 1 106 ? 5.829 3.024 -13.091 1.00 86.69 106 GLY A CA 1
ATOM 810 C C . GLY A 1 106 ? 6.528 4.101 -13.914 1.00 86.69 106 GLY A C 1
ATOM 811 O O . GLY A 1 106 ? 5.915 5.097 -14.282 1.00 86.69 106 GLY A O 1
ATOM 812 N N . ASN A 1 107 ? 7.802 3.904 -14.220 1.00 84.69 107 ASN A N 1
ATOM 813 C CA . ASN A 1 107 ? 8.594 4.792 -15.074 1.00 84.69 107 ASN A CA 1
ATOM 814 C C . ASN A 1 107 ? 9.650 3.987 -15.844 1.00 84.69 107 ASN A C 1
ATOM 816 O O . ASN A 1 107 ? 9.854 2.806 -15.579 1.00 84.69 107 ASN A O 1
ATOM 820 N N . ASN A 1 108 ? 10.333 4.627 -16.794 1.00 80.06 108 ASN A N 1
ATOM 821 C CA . ASN A 1 108 ? 11.467 4.046 -17.519 1.00 80.06 108 ASN A CA 1
ATOM 822 C C . ASN A 1 108 ? 11.103 2.800 -18.359 1.00 80.06 108 ASN A C 1
ATOM 824 O O . ASN A 1 108 ? 11.886 1.863 -18.479 1.00 80.06 108 ASN A O 1
ATOM 828 N N . ASN A 1 109 ? 9.924 2.790 -18.992 1.00 72.75 109 ASN A N 1
ATOM 829 C CA . ASN A 1 109 ? 9.428 1.642 -19.768 1.00 72.75 109 ASN A CA 1
ATOM 830 C C . ASN A 1 109 ? 9.955 1.558 -21.218 1.00 72.75 109 ASN A C 1
ATOM 832 O O . ASN A 1 109 ? 9.295 0.992 -22.103 1.00 72.75 109 ASN A O 1
ATOM 836 N N . GLN A 1 110 ? 11.099 2.184 -21.510 1.00 69.94 110 GLN A N 1
ATOM 837 C CA . GLN A 1 110 ? 11.560 2.381 -22.883 1.00 69.94 110 GLN A CA 1
ATOM 838 C C . GLN A 1 110 ? 12.062 1.077 -23.506 1.00 69.94 110 GLN A C 1
ATOM 840 O O . GLN A 1 110 ? 13.228 0.709 -23.404 1.00 69.94 110 GLN A O 1
ATOM 845 N N . LEU A 1 111 ? 11.175 0.410 -24.240 1.00 72.19 111 LEU A N 1
ATOM 846 C CA . LEU A 1 111 ? 11.509 -0.747 -25.061 1.00 72.19 111 LEU A CA 1
ATOM 847 C C . LEU A 1 111 ? 11.777 -0.332 -26.508 1.00 72.19 111 LEU A C 1
ATOM 849 O O . LEU A 1 111 ? 11.073 0.507 -27.079 1.00 72.19 111 LEU A O 1
ATOM 853 N N . SER A 1 112 ? 12.760 -0.976 -27.145 1.00 73.50 112 SER A N 1
ATOM 854 C CA . SER A 1 112 ? 12.956 -0.832 -28.590 1.00 73.50 112 SER A CA 1
ATOM 855 C C . SER A 1 112 ? 11.700 -1.289 -29.348 1.00 73.50 112 SER A C 1
ATOM 857 O O . SER A 1 112 ? 10.949 -2.161 -28.893 1.00 73.50 112 SER A O 1
ATOM 859 N N . SER A 1 113 ? 11.451 -0.711 -30.527 1.00 73.44 113 SER A N 1
ATOM 860 C CA . SER A 1 113 ? 10.293 -1.069 -31.364 1.00 73.44 113 SER A CA 1
ATOM 861 C C . SER A 1 113 ? 10.276 -2.557 -31.714 1.00 73.44 113 SER A C 1
ATOM 863 O O . SER A 1 113 ? 9.217 -3.185 -31.746 1.00 73.44 113 SER A O 1
ATOM 865 N N . THR A 1 114 ? 11.457 -3.135 -31.919 1.00 72.69 114 THR A N 1
ATOM 866 C CA . THR A 1 114 ? 11.623 -4.553 -32.216 1.00 72.69 114 THR A CA 1
ATOM 867 C C . THR A 1 114 ? 11.289 -5.436 -31.016 1.00 72.69 114 THR A C 1
ATOM 869 O O . THR A 1 114 ? 10.583 -6.431 -31.169 1.00 72.69 114 THR A O 1
ATOM 872 N N . LEU A 1 115 ? 11.720 -5.053 -29.812 1.00 72.44 115 LEU A N 1
ATOM 873 C CA . LEU A 1 115 ? 11.424 -5.796 -28.588 1.00 72.44 115 LEU A CA 1
ATOM 874 C C . LEU A 1 115 ? 9.942 -5.715 -28.198 1.00 72.44 115 LEU A C 1
ATOM 876 O O . LEU A 1 115 ? 9.341 -6.715 -27.811 1.00 72.44 115 LEU A O 1
ATOM 880 N N . SER A 1 116 ? 9.321 -4.555 -28.410 1.00 74.38 116 SER A N 1
ATOM 881 C CA . SER A 1 116 ? 7.876 -4.369 -28.224 1.00 74.38 116 SER A CA 1
ATOM 882 C C . SER A 1 116 ? 7.063 -5.301 -29.138 1.00 74.38 116 SER A C 1
ATOM 884 O O . SER A 1 116 ? 6.090 -5.916 -28.706 1.00 74.38 116 SER A O 1
ATOM 886 N N . ALA A 1 117 ? 7.475 -5.463 -30.403 1.00 73.88 117 ALA A N 1
ATOM 887 C CA . ALA A 1 117 ? 6.821 -6.375 -31.346 1.00 73.88 117 ALA A CA 1
ATOM 888 C C . ALA A 1 117 ? 6.966 -7.854 -30.941 1.00 73.88 117 ALA A C 1
ATOM 890 O O . ALA A 1 117 ? 6.034 -8.641 -31.117 1.00 73.88 117 ALA A O 1
ATOM 891 N N . ILE A 1 118 ? 8.115 -8.221 -30.366 1.00 71.31 118 ILE A N 1
ATOM 892 C CA . ILE A 1 118 ? 8.373 -9.560 -29.829 1.00 71.31 118 ILE A CA 1
ATOM 893 C C . ILE A 1 118 ? 7.455 -9.853 -28.641 1.00 71.31 118 ILE A C 1
ATOM 895 O O . ILE A 1 118 ? 6.749 -10.861 -28.658 1.00 71.31 118 ILE A O 1
ATOM 899 N N . LEU A 1 119 ? 7.425 -8.967 -27.646 1.00 72.88 119 LEU A N 1
ATOM 900 C CA . LEU A 1 119 ? 6.583 -9.116 -26.457 1.00 72.88 119 LEU A CA 1
ATOM 901 C C . LEU A 1 119 ? 5.110 -9.267 -26.854 1.00 72.88 119 LEU A C 1
ATOM 903 O O . LEU A 1 119 ? 4.437 -10.200 -26.413 1.00 72.88 119 LEU A O 1
ATOM 907 N N . LYS A 1 120 ? 4.657 -8.472 -27.827 1.00 73.88 120 LYS A N 1
ATOM 908 C CA . LYS A 1 120 ? 3.321 -8.594 -28.419 1.00 73.88 120 LYS A CA 1
ATOM 909 C C . LYS A 1 120 ? 3.056 -9.946 -29.065 1.00 73.88 120 LYS A C 1
ATOM 911 O O . LYS A 1 120 ? 1.981 -10.511 -28.877 1.00 73.88 120 LYS A O 1
ATOM 916 N N . SER A 1 121 ? 4.026 -10.487 -29.804 1.00 71.00 121 SER A N 1
ATOM 917 C CA . SER A 1 121 ? 3.910 -11.816 -30.423 1.00 71.00 121 SER A CA 1
ATOM 918 C C . SER A 1 121 ? 3.849 -12.958 -29.402 1.00 71.00 121 SER A C 1
ATOM 920 O O . SER A 1 121 ? 3.256 -13.996 -29.685 1.00 71.00 121 SER A O 1
ATOM 922 N N . GLN A 1 122 ? 4.414 -12.753 -28.209 1.00 69.00 122 GLN A N 1
ATOM 923 C CA . GLN A 1 122 ? 4.401 -13.718 -27.109 1.00 69.00 122 GLN A CA 1
ATOM 924 C C . GLN A 1 122 ? 3.197 -13.545 -26.165 1.00 69.00 122 GLN A C 1
ATOM 926 O O . GLN A 1 122 ? 3.058 -14.301 -25.208 1.00 69.00 122 GLN A O 1
ATOM 931 N N . GLY A 1 123 ? 2.309 -12.583 -26.439 1.00 67.56 123 GLY A N 1
ATOM 932 C CA . GLY A 1 123 ? 1.109 -12.329 -25.642 1.00 67.56 123 GLY A CA 1
ATOM 933 C C . GLY A 1 123 ? 1.290 -11.331 -24.498 1.00 67.56 123 GLY A C 1
ATOM 934 O O . GLY A 1 123 ? 0.346 -11.171 -23.742 1.00 67.56 123 GLY A O 1
ATOM 935 N N . TYR A 1 124 ? 2.436 -10.641 -24.417 1.00 65.06 124 TYR A N 1
ATOM 936 C CA . TYR A 1 124 ? 2.791 -9.667 -23.373 1.00 65.06 124 TYR A CA 1
ATOM 937 C C . TYR A 1 124 ? 2.320 -8.226 -23.679 1.00 65.06 124 TYR A C 1
ATOM 939 O O . TYR A 1 124 ? 2.944 -7.248 -23.263 1.00 65.06 124 TYR A O 1
ATOM 947 N N . GLY A 1 125 ? 1.255 -8.065 -24.474 1.00 68.75 125 GLY A N 1
ATOM 948 C CA . GLY A 1 125 ? 0.763 -6.748 -24.897 1.00 68.75 125 GLY A CA 1
ATOM 949 C C . GLY A 1 125 ? 1.819 -5.940 -25.662 1.00 68.75 125 GLY A C 1
ATOM 950 O O . GLY A 1 125 ? 2.627 -6.498 -26.394 1.00 68.75 125 GLY A O 1
ATOM 951 N N . ASP A 1 126 ? 1.850 -4.616 -25.504 1.00 64.12 126 ASP A N 1
ATOM 952 C CA . ASP A 1 126 ? 2.945 -3.808 -26.068 1.00 64.12 126 ASP A CA 1
ATOM 953 C C . ASP A 1 126 ? 4.248 -3.931 -25.244 1.00 64.12 126 ASP A C 1
ATOM 955 O O . ASP A 1 126 ? 5.198 -3.189 -25.488 1.00 64.12 126 ASP A O 1
ATOM 959 N N . GLY A 1 127 ? 4.309 -4.848 -24.266 1.00 58.19 127 GLY A N 1
ATOM 960 C CA . GLY A 1 127 ? 5.491 -5.156 -23.459 1.00 58.19 127 GLY A CA 1
ATOM 961 C C . GLY A 1 127 ? 5.890 -4.081 -22.452 1.00 58.19 127 GLY A C 1
ATOM 962 O O . GLY A 1 127 ? 6.711 -4.331 -21.579 1.00 58.19 127 GLY A O 1
ATOM 963 N N . LYS A 1 128 ? 5.322 -2.883 -22.571 1.00 62.72 128 LYS A N 1
ATOM 964 C CA . LYS A 1 128 ? 5.674 -1.719 -21.767 1.00 62.72 128 LYS A CA 1
ATOM 965 C C . LYS A 1 128 ? 5.129 -1.843 -20.355 1.00 62.72 128 LYS A C 1
ATOM 967 O O . LYS A 1 128 ? 3.932 -2.065 -20.163 1.00 62.72 128 LYS A O 1
ATOM 972 N N . PHE A 1 129 ? 6.001 -1.618 -19.381 1.00 66.00 129 PHE A N 1
ATOM 973 C CA . PHE A 1 129 ? 5.580 -1.382 -18.011 1.00 66.00 129 PHE A CA 1
ATOM 974 C C . PHE A 1 129 ? 4.687 -0.142 -17.937 1.00 66.00 129 PHE A C 1
ATOM 976 O O . PHE A 1 129 ? 4.835 0.810 -18.709 1.00 66.00 129 PHE A O 1
ATOM 983 N N . ASN A 1 130 ? 3.697 -0.194 -17.053 1.00 68.12 130 ASN A N 1
ATOM 984 C CA . ASN A 1 130 ? 2.646 0.807 -16.984 1.00 68.12 130 ASN A CA 1
ATOM 985 C C . ASN A 1 130 ? 3.177 2.103 -16.350 1.00 68.12 130 ASN A C 1
ATOM 987 O O . ASN A 1 130 ? 3.361 2.149 -15.137 1.00 68.12 130 ASN A O 1
ATOM 991 N N . GLU A 1 131 ? 3.393 3.147 -17.156 1.00 78.12 131 GLU A N 1
ATOM 992 C CA . GLU A 1 131 ? 3.840 4.476 -16.697 1.00 78.12 131 GLU A CA 1
ATOM 993 C C . GLU A 1 131 ? 2.681 5.356 -16.221 1.00 78.12 131 GLU A C 1
ATOM 995 O O . GLU A 1 131 ? 2.544 6.517 -16.600 1.00 78.12 131 GLU A O 1
ATOM 1000 N N . GLU A 1 132 ? 1.788 4.768 -15.434 1.00 82.31 132 GLU A N 1
ATOM 1001 C CA . GLU A 1 132 ? 0.564 5.424 -14.994 1.00 82.31 132 GLU A CA 1
ATOM 1002 C C . GLU A 1 132 ? 0.438 5.367 -13.476 1.00 82.31 132 GLU A C 1
ATOM 1004 O O . GLU A 1 132 ? 0.899 4.427 -12.820 1.00 82.31 132 GLU A O 1
ATOM 1009 N N . ASP A 1 133 ? -0.265 6.355 -12.930 1.00 89.56 133 ASP A N 1
ATOM 1010 C CA . ASP A 1 133 ? -0.505 6.459 -11.497 1.00 89.56 133 ASP A CA 1
ATOM 1011 C C . ASP A 1 133 ? -1.604 5.489 -11.037 1.00 89.56 133 ASP A C 1
ATOM 1013 O O . ASP A 1 133 ? -2.778 5.558 -11.427 1.00 89.56 133 ASP A O 1
ATOM 1017 N N . GLY A 1 134 ? -1.218 4.577 -10.152 1.00 90.56 134 GLY A N 1
ATOM 1018 C CA . GLY A 1 134 ? -2.092 3.676 -9.420 1.00 90.56 134 GLY A CA 1
ATOM 1019 C C . GLY A 1 134 ? -2.410 4.217 -8.031 1.00 90.56 134 GLY A C 1
ATOM 1020 O O . GLY A 1 134 ? -1.533 4.708 -7.326 1.00 90.56 134 GLY A O 1
ATOM 1021 N N . TYR A 1 135 ? -3.662 4.075 -7.605 1.00 93.31 135 TYR A N 1
ATOM 1022 C CA . TYR A 1 135 ? -4.106 4.468 -6.269 1.00 93.31 135 TYR A CA 1
ATOM 1023 C C . TYR A 1 135 ? -4.924 3.349 -5.648 1.00 93.31 135 TYR A C 1
ATOM 1025 O O . TYR A 1 135 ? -5.702 2.706 -6.350 1.00 93.31 135 TYR A O 1
ATOM 1033 N N . ALA A 1 136 ? -4.821 3.159 -4.339 1.00 94.38 136 ALA A N 1
ATOM 1034 C CA . ALA A 1 136 ? -5.724 2.279 -3.613 1.00 94.38 136 ALA A CA 1
ATOM 1035 C C . ALA A 1 136 ? -6.176 2.865 -2.288 1.00 94.38 136 ALA A C 1
ATOM 1037 O O . ALA A 1 136 ? -5.484 3.661 -1.655 1.00 94.38 136 ALA A O 1
ATOM 1038 N N . VAL A 1 137 ? -7.353 2.418 -1.871 1.00 96.31 137 VAL A N 1
ATOM 1039 C CA . VAL A 1 137 ? -7.933 2.684 -0.564 1.00 96.31 137 VAL A CA 1
ATOM 1040 C C . VAL A 1 137 ? -8.379 1.357 0.030 1.00 96.31 137 VAL A C 1
ATOM 1042 O O . VAL A 1 137 ? -9.114 0.599 -0.602 1.00 96.31 137 VAL A O 1
ATOM 1045 N N . HIS A 1 138 ? -7.959 1.092 1.261 1.00 96.81 138 HIS A N 1
ATOM 1046 C CA . HIS A 1 138 ? -8.412 -0.042 2.052 1.00 96.81 138 HIS A CA 1
ATOM 1047 C C . HIS A 1 138 ? -8.875 0.462 3.409 1.00 96.81 138 HIS A C 1
ATOM 1049 O O . HIS A 1 138 ? -8.080 0.995 4.177 1.00 96.81 138 HIS A O 1
ATOM 1055 N N . VAL A 1 139 ? -10.157 0.313 3.709 1.00 97.75 139 VAL A N 1
ATOM 1056 C CA . VAL A 1 139 ? -10.733 0.765 4.974 1.00 97.75 139 VAL A CA 1
ATOM 1057 C C . VAL A 1 139 ? -11.507 -0.369 5.612 1.00 97.75 139 VAL A C 1
ATOM 1059 O O . VAL A 1 139 ? -12.188 -1.132 4.928 1.00 97.75 139 VAL A O 1
ATOM 1062 N N . GLY A 1 140 ? -11.429 -0.462 6.930 1.00 97.69 140 GLY A N 1
ATOM 1063 C CA . GLY A 1 140 ? -12.156 -1.469 7.675 1.00 97.69 140 GLY A CA 1
ATOM 1064 C C . GLY A 1 140 ? -12.511 -0.999 9.067 1.00 97.69 140 GLY A C 1
ATOM 1065 O O . GLY A 1 140 ? -11.842 -0.149 9.652 1.00 97.69 140 GLY A O 1
ATOM 1066 N N . GLY A 1 141 ? -13.593 -1.555 9.591 1.00 98.06 141 GLY A N 1
ATOM 1067 C CA . GLY A 1 141 ? -14.064 -1.294 10.939 1.00 98.06 141 GLY A CA 1
ATOM 1068 C C . GLY A 1 141 ? -14.573 -2.574 11.578 1.00 98.06 141 GLY A C 1
ATOM 1069 O O . GLY A 1 141 ? -15.223 -3.389 10.925 1.00 98.06 141 GLY A O 1
ATOM 1070 N N . ARG A 1 142 ? -14.306 -2.744 12.869 1.00 98.12 142 ARG A N 1
ATOM 1071 C CA . ARG A 1 142 ? -14.764 -3.877 13.671 1.00 98.12 142 ARG A CA 1
ATOM 1072 C C . ARG A 1 142 ? -15.215 -3.403 15.042 1.00 98.12 142 ARG A C 1
ATOM 1074 O O . ARG A 1 142 ? -14.455 -2.761 15.761 1.00 98.12 142 ARG A O 1
ATOM 1081 N N . TYR A 1 143 ? -16.425 -3.780 15.431 1.00 97.94 143 TYR A N 1
ATOM 1082 C CA . TYR A 1 143 ? -16.945 -3.559 16.772 1.00 97.94 143 TYR A CA 1
ATOM 1083 C C . TYR A 1 143 ? -16.915 -4.855 17.589 1.00 97.94 143 TYR A C 1
ATOM 1085 O O . TYR A 1 143 ? -17.448 -5.888 17.167 1.00 97.94 143 TYR A O 1
ATOM 1093 N N . ASP A 1 144 ? -16.324 -4.790 18.780 1.00 97.56 144 ASP A N 1
ATOM 1094 C CA . ASP A 1 144 ? -16.232 -5.913 19.712 1.00 97.56 144 ASP A CA 1
ATOM 1095 C C . ASP A 1 144 ? -17.369 -5.809 20.752 1.00 97.56 144 ASP A C 1
ATOM 1097 O O . ASP A 1 144 ? -17.250 -5.142 21.780 1.00 97.56 144 ASP A O 1
ATOM 1101 N N . PHE A 1 145 ? -18.506 -6.467 20.501 1.00 96.31 145 PHE A N 1
ATOM 1102 C CA . PHE A 1 145 ? -19.649 -6.465 21.431 1.00 96.31 145 PHE A CA 1
ATOM 1103 C C . PHE A 1 145 ? -19.325 -7.207 22.727 1.00 96.31 145 PHE A C 1
ATOM 1105 O O . PHE A 1 145 ? -19.677 -6.773 23.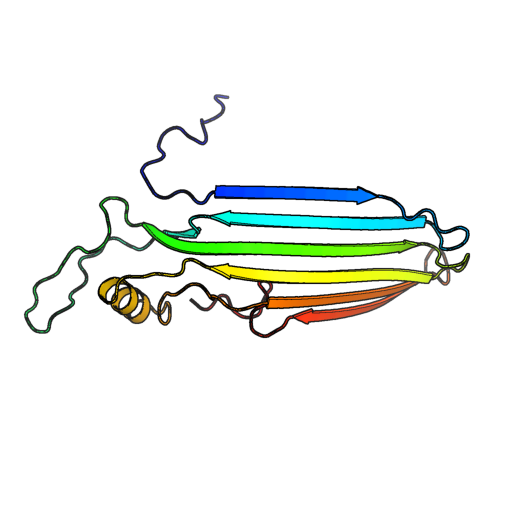822 1.00 96.31 145 PHE A O 1
ATOM 1112 N N . THR A 1 146 ? -18.642 -8.344 22.596 1.00 94.75 146 THR A N 1
ATOM 1113 C CA . THR A 1 146 ? -18.078 -9.102 23.713 1.00 94.75 146 THR A CA 1
ATOM 1114 C C . THR A 1 146 ? -16.701 -9.631 23.323 1.00 94.75 146 THR A C 1
ATOM 1116 O O . THR A 1 146 ? -16.256 -9.486 22.185 1.00 94.75 146 THR A O 1
ATOM 1119 N N . LYS A 1 147 ? -16.028 -10.327 24.245 1.00 90.56 147 LYS A N 1
ATOM 1120 C CA . LYS A 1 147 ? -14.788 -11.044 23.915 1.00 90.56 147 LYS A CA 1
ATOM 1121 C C . LYS A 1 147 ? -14.988 -12.126 22.840 1.00 90.56 147 LYS A C 1
ATOM 1123 O O . LYS A 1 147 ? -14.032 -12.443 22.142 1.00 90.56 147 LYS A O 1
ATOM 1128 N N . ALA A 1 148 ? -16.200 -12.675 22.715 1.00 95.12 148 ALA A N 1
ATOM 1129 C CA . ALA A 1 148 ? -16.523 -13.768 21.795 1.00 95.12 148 ALA A CA 1
ATOM 1130 C C . ALA A 1 148 ? -17.254 -13.308 20.521 1.00 95.12 148 ALA A C 1
ATOM 1132 O O . ALA A 1 148 ? -17.115 -13.945 19.482 1.00 95.12 148 ALA A O 1
ATOM 1133 N N . LEU A 1 149 ? -18.024 -12.216 20.590 1.00 96.75 149 LEU A N 1
ATOM 1134 C CA . LEU A 1 149 ? -18.800 -11.693 19.465 1.00 96.75 149 LEU A CA 1
ATOM 1135 C C . LEU A 1 149 ? -18.197 -10.385 18.963 1.00 96.75 149 LEU A C 1
ATOM 1137 O O . LEU A 1 149 ? -18.218 -9.369 19.662 1.00 96.75 149 LEU A O 1
ATOM 1141 N N . LYS A 1 150 ? -17.722 -10.423 17.721 1.00 97.94 150 LYS A N 1
ATOM 1142 C CA . LYS A 1 150 ? -17.140 -9.293 17.000 1.00 97.94 150 LYS A CA 1
ATOM 1143 C C . LYS A 1 150 ? -17.764 -9.237 15.616 1.00 97.94 150 LYS A C 1
ATOM 1145 O O . LYS A 1 150 ? -17.936 -10.280 14.989 1.00 97.94 150 LYS A O 1
ATOM 1150 N N . VAL A 1 151 ? -18.097 -8.042 15.146 1.00 97.88 151 VAL A N 1
ATOM 1151 C CA . VAL A 1 151 ? -18.632 -7.836 13.794 1.00 97.88 151 VAL A CA 1
ATOM 1152 C C . VAL A 1 151 ? -17.798 -6.768 13.123 1.00 97.88 151 VAL A C 1
ATOM 1154 O O . VAL A 1 151 ? -17.542 -5.725 13.722 1.00 97.88 151 VAL A O 1
ATOM 1157 N N . GLY A 1 152 ? -17.370 -7.032 11.894 1.00 97.69 152 GLY A N 1
ATOM 1158 C CA . GLY A 1 152 ? -16.600 -6.083 11.112 1.00 97.69 152 GLY A CA 1
ATOM 1159 C C . GLY A 1 152 ? -16.989 -6.086 9.647 1.00 97.69 152 GLY A C 1
ATOM 1160 O O . GLY A 1 152 ? -17.649 -7.006 9.165 1.00 97.69 152 GLY A O 1
ATOM 1161 N N . TYR A 1 153 ? -16.588 -5.019 8.974 1.00 97.62 153 TYR A N 1
ATOM 1162 C CA . TYR A 1 153 ? -16.742 -4.827 7.544 1.00 97.62 153 TYR A CA 1
ATOM 1163 C C . TYR A 1 153 ? -15.484 -4.165 6.995 1.00 97.62 153 TYR A C 1
ATOM 1165 O O . TYR A 1 153 ? -14.909 -3.289 7.643 1.00 97.62 153 TYR A O 1
ATOM 1173 N N . GLU A 1 154 ? -15.087 -4.573 5.797 1.00 96.56 154 GLU A N 1
ATOM 1174 C CA . GLU A 1 154 ? -13.898 -4.082 5.111 1.00 96.56 154 GLU A CA 1
ATOM 1175 C C . GLU A 1 154 ? -14.246 -3.775 3.654 1.00 96.56 154 GLU A C 1
ATOM 1177 O O . GLU A 1 154 ? -15.064 -4.456 3.031 1.00 96.56 154 GLU A O 1
ATOM 1182 N N . PHE A 1 155 ? -13.634 -2.724 3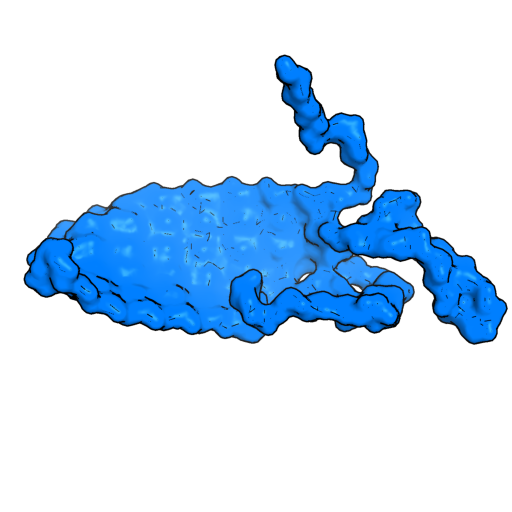.117 1.00 95.69 155 PHE A N 1
ATOM 1183 C CA . PHE A 1 155 ? -13.769 -2.308 1.732 1.00 95.69 155 PHE A CA 1
ATOM 1184 C C . PHE A 1 155 ? -12.399 -1.988 1.150 1.00 95.69 155 PHE A C 1
ATOM 1186 O O . PHE A 1 155 ? -11.656 -1.165 1.687 1.00 95.69 155 PHE A O 1
ATOM 1193 N N . PHE A 1 156 ? -12.112 -2.602 0.008 1.00 95.44 156 PHE A N 1
ATOM 1194 C CA . PHE A 1 156 ? -10.908 -2.368 -0.767 1.00 95.44 156 PHE A CA 1
ATOM 1195 C C . PHE A 1 156 ? -11.278 -1.871 -2.163 1.00 95.44 156 PHE A C 1
ATOM 1197 O O . PHE A 1 156 ? -12.112 -2.469 -2.846 1.00 95.44 156 PHE A O 1
ATOM 1204 N N . TRP A 1 157 ? -10.618 -0.806 -2.605 1.00 93.88 157 TRP A N 1
ATOM 1205 C CA . TRP A 1 157 ? -10.692 -0.307 -3.970 1.00 93.88 157 TRP A CA 1
ATOM 1206 C C . TRP A 1 157 ? -9.298 0.038 -4.479 1.00 93.88 157 TRP A C 1
ATOM 1208 O O . TRP A 1 157 ? -8.543 0.732 -3.805 1.00 93.88 157 TRP A O 1
ATOM 1218 N N . GLY A 1 158 ? -8.989 -0.417 -5.690 1.00 91.38 158 GLY A N 1
ATOM 1219 C CA . GLY A 1 158 ? -7.813 -0.008 -6.448 1.00 91.38 158 GLY A CA 1
ATOM 1220 C C . GLY A 1 158 ? -8.238 0.654 -7.755 1.00 91.38 158 GLY A C 1
ATOM 1221 O O . GLY A 1 158 ? -9.204 0.227 -8.395 1.00 91.38 158 GLY A O 1
ATOM 1222 N N . SER A 1 159 ? -7.517 1.695 -8.162 1.00 88.88 159 SER A N 1
ATOM 1223 C CA . SER A 1 159 ? -7.655 2.300 -9.481 1.00 88.88 159 SER A CA 1
ATOM 1224 C C . SER A 1 159 ? -7.212 1.313 -10.569 1.00 88.88 159 SER A C 1
ATOM 1226 O O . SER A 1 159 ? -6.603 0.277 -10.299 1.00 88.88 159 SER A O 1
ATOM 1228 N N . ARG A 1 160 ? -7.498 1.649 -11.833 1.00 81.88 160 ARG A N 1
ATOM 1229 C CA . ARG A 1 160 ? -7.151 0.823 -13.004 1.00 81.88 160 ARG A CA 1
ATOM 1230 C C . ARG A 1 160 ? -5.674 0.399 -13.048 1.00 81.88 160 ARG A C 1
ATOM 1232 O O . ARG A 1 160 ? -5.383 -0.632 -13.638 1.00 81.88 160 ARG A O 1
ATOM 1239 N N . TYR A 1 161 ? -4.785 1.188 -12.449 1.00 82.50 161 TYR A N 1
ATOM 1240 C CA . TYR A 1 161 ? -3.332 1.033 -12.516 1.00 82.50 161 TYR A CA 1
ATOM 1241 C C . TYR A 1 161 ? -2.704 0.614 -11.183 1.00 82.50 161 TYR A C 1
ATOM 1243 O O . TYR A 1 161 ? -1.485 0.578 -11.052 1.00 82.50 161 TYR A O 1
ATOM 1251 N N . TRP A 1 162 ? -3.525 0.308 -10.175 1.00 83.88 162 TRP A N 1
ATOM 1252 C CA . TRP A 1 162 ? -3.031 -0.123 -8.876 1.00 83.88 162 TRP A CA 1
ATOM 1253 C C . TRP A 1 162 ? -2.378 -1.510 -8.940 1.00 83.88 162 TRP A C 1
ATOM 1255 O O . TRP A 1 162 ? -2.943 -2.450 -9.511 1.00 83.88 162 TRP A O 1
ATOM 1265 N N . TYR A 1 163 ? -1.215 -1.637 -8.293 1.00 66.88 163 TYR A N 1
ATOM 1266 C CA . TYR A 1 163 ? -0.335 -2.808 -8.363 1.00 66.88 163 TYR A CA 1
ATOM 1267 C C . TYR A 1 163 ? -0.874 -4.077 -7.663 1.00 66.88 163 TYR A C 1
ATOM 1269 O O . TYR A 1 163 ? -0.286 -5.148 -7.788 1.00 66.88 163 TYR A O 1
ATOM 1277 N N . THR A 1 164 ? -2.033 -4.037 -6.995 1.00 57.31 164 THR A N 1
ATOM 1278 C CA . THR A 1 164 ? -2.699 -5.261 -6.515 1.00 57.31 164 THR A CA 1
ATOM 1279 C C . THR A 1 164 ? -3.932 -5.577 -7.367 1.00 57.31 164 THR A C 1
ATOM 1281 O O . THR A 1 164 ? -4.925 -4.856 -7.376 1.00 57.31 164 THR A O 1
ATOM 1284 N N . MET A 1 165 ? -3.871 -6.694 -8.098 1.00 43.59 165 MET A N 1
ATOM 1285 C CA . MET A 1 165 ? -5.014 -7.360 -8.749 1.00 43.59 165 MET A CA 1
ATOM 1286 C C . MET A 1 165 ? -5.744 -6.636 -9.899 1.00 43.59 165 MET A C 1
ATOM 1288 O O . MET A 1 165 ? -6.783 -7.131 -10.332 1.00 43.59 165 MET A O 1
ATOM 1292 N N . SER A 1 166 ? -5.236 -5.534 -10.459 1.00 36.22 166 SER A N 1
ATOM 1293 C CA . SER A 1 166 ? -5.905 -4.902 -11.614 1.00 36.22 166 SER A CA 1
ATOM 1294 C C . SER A 1 166 ? -5.545 -5.521 -12.970 1.00 36.22 166 SER A C 1
ATOM 1296 O O . SER A 1 166 ? -6.323 -5.347 -13.908 1.00 36.22 166 SER A O 1
ATOM 1298 N N . ARG A 1 167 ? -4.445 -6.291 -13.062 1.00 39.22 167 ARG A N 1
ATOM 1299 C CA . ARG A 1 167 ? -4.111 -7.266 -14.125 1.00 39.22 167 ARG A CA 1
ATOM 1300 C C . ARG A 1 167 ? -2.648 -7.722 -13.987 1.00 39.22 167 ARG A C 1
ATOM 1302 O O . ARG A 1 167 ? -1.761 -6.905 -14.208 1.00 39.22 167 ARG A O 1
ATOM 1309 N N . PRO A 1 168 ? -2.342 -9.013 -13.765 1.00 33.75 168 PRO A N 1
ATOM 1310 C CA . PRO A 1 168 ? -1.153 -9.601 -14.365 1.00 33.75 168 PRO A CA 1
ATOM 1311 C C . PRO A 1 168 ? -1.474 -9.789 -15.853 1.00 33.75 168 PRO A C 1
ATOM 1313 O O . PRO A 1 168 ? -1.771 -10.891 -16.295 1.00 33.75 168 PRO A O 1
ATOM 1316 N N . SER A 1 169 ? -1.569 -8.691 -16.603 1.00 30.42 169 SER A N 1
ATOM 1317 C CA . SER A 1 169 ? -1.643 -8.763 -18.060 1.00 30.42 169 SER A CA 1
ATOM 1318 C C . SER A 1 169 ? -0.574 -7.868 -18.666 1.00 30.42 169 SER A C 1
ATOM 1320 O O . SER A 1 169 ? -0.843 -6.768 -19.144 1.00 30.42 169 SER A O 1
ATOM 1322 N N . ILE A 1 170 ? 0.660 -8.329 -18.506 1.00 36.88 170 ILE A N 1
ATOM 1323 C CA . ILE A 1 170 ? 1.354 -8.949 -19.638 1.00 36.88 170 ILE A CA 1
ATOM 1324 C C . ILE A 1 170 ? 0.346 -9.511 -20.660 1.00 36.88 170 ILE A C 1
ATOM 1326 O O . ILE A 1 170 ? -0.435 -10.420 -20.302 1.00 36.88 170 ILE A O 1
#